Protein AF-A0A023EGW7-F1 (afdb_monomer_lite)

Foldseek 3Di:
DDKDKFFLVVLVPDDAPPDDDPVRWGFHDKAQDPPDDPDQPSGMIMTDTDDDPPPDQAADLDQAPWKDDPRDTFQFDDWPDDDLFKTWTDHPDFDQDAQGGFIAHPVRSHGQWGAHDHGPDTGMTTGVNSCCVVVVCVVVVVVVVVPPDD

Radius of gyration: 15.25 Å; chains: 1; bounding box: 32×29×52 Å

Organism: Aedes albopictus (NCBI:txid7160)

Sequence (150 aa):
EEYAITIGSIAFNCTPGVCATEHDQQVLQKFVHPRYAGGRDFNVAVLRTTLADEFFVCLAVEPPILFYNSGRRLPLREILGEQPTWTEFDSEVYLRLARGAALYSDRRDEIAGLLQNGPGQELVMTNVTALLDWIEPIVWDAAASSIEPR

Structure (mmCIF, N/CA/C/O backbone):
data_AF-A0A023EGW7-F1
#
_entry.id   AF-A0A023EGW7-F1
#
loop_
_atom_site.group_PDB
_atom_site.id
_atom_site.type_symbol
_atom_site.label_atom_id
_atom_site.label_alt_id
_atom_site.label_comp_id
_atom_site.label_asym_id
_atom_site.label_entity_id
_atom_site.label_seq_id
_atom_site.pdbx_PDB_ins_code
_atom_site.Cartn_x
_atom_site.Cartn_y
_atom_site.Cartn_z
_atom_site.occupancy
_atom_site.B_iso_or_equiv
_atom_site.auth_seq_id
_atom_site.auth_comp_id
_atom_site.auth_asym_id
_atom_site.auth_atom_id
_atom_site.pdbx_PDB_model_num
ATOM 1 N N . GLU A 1 1 ? 0.047 -1.957 -20.652 1.00 51.31 1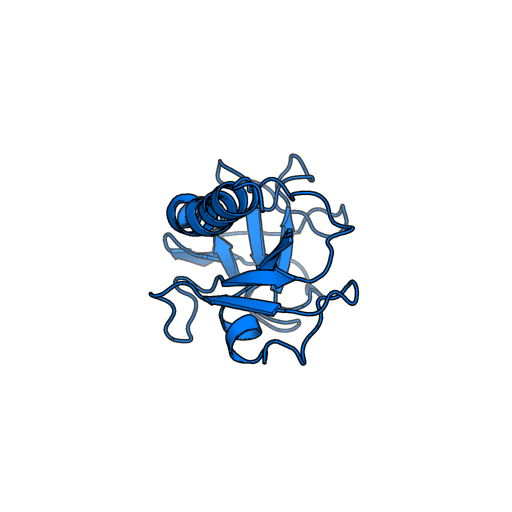 GLU A N 1
ATOM 2 C CA . GLU A 1 1 ? 0.886 -2.398 -19.516 1.00 51.31 1 GLU A CA 1
ATOM 3 C C . GLU A 1 1 ? 0.169 -1.951 -18.266 1.00 51.31 1 GLU A C 1
ATOM 5 O O . GLU A 1 1 ? -0.298 -0.819 -18.264 1.00 51.31 1 GLU A O 1
ATOM 10 N N . GLU A 1 2 ? -0.020 -2.828 -17.284 1.00 75.06 2 GLU A N 1
ATOM 11 C CA . GLU A 1 2 ? -0.962 -2.547 -16.195 1.00 75.06 2 GLU A CA 1
ATOM 12 C C . GLU A 1 2 ? -0.315 -2.773 -14.824 1.00 75.06 2 GLU A C 1
ATOM 14 O O . GLU A 1 2 ? 0.521 -3.669 -14.630 1.00 75.06 2 GLU A O 1
ATOM 19 N N . TYR A 1 3 ? -0.640 -1.866 -13.903 1.00 80.75 3 TYR A N 1
ATOM 20 C CA . TYR A 1 3 ? 0.068 -1.635 -12.651 1.00 80.75 3 TYR A CA 1
ATOM 21 C C . TYR A 1 3 ? -0.769 -2.067 -11.452 1.00 80.75 3 TYR A C 1
ATOM 23 O O . TYR A 1 3 ? -1.954 -1.769 -11.378 1.00 80.75 3 TYR A O 1
ATOM 31 N N . ALA A 1 4 ? -0.123 -2.704 -10.481 1.00 84.56 4 ALA A N 1
ATOM 32 C CA . ALA A 1 4 ? -0.677 -2.981 -9.163 1.00 84.56 4 ALA A CA 1
ATOM 33 C C . ALA A 1 4 ? 0.104 -2.207 -8.097 1.00 84.56 4 ALA A C 1
ATOM 35 O O . ALA A 1 4 ? 1.289 -1.911 -8.271 1.00 84.56 4 ALA A O 1
ATOM 36 N N . ILE A 1 5 ? -0.536 -1.915 -6.968 1.00 87.94 5 ILE A N 1
ATOM 37 C CA . ILE A 1 5 ? 0.107 -1.284 -5.815 1.00 87.94 5 ILE A CA 1
ATOM 38 C C . ILE A 1 5 ? 0.144 -2.262 -4.638 1.00 87.94 5 ILE A C 1
ATOM 40 O O . ILE A 1 5 ? -0.790 -3.021 -4.399 1.00 87.94 5 ILE A O 1
ATOM 44 N N . THR A 1 6 ? 1.251 -2.276 -3.907 1.00 90.69 6 THR A N 1
ATOM 45 C CA . THR A 1 6 ? 1.422 -3.080 -2.694 1.00 90.69 6 THR A CA 1
ATOM 46 C C . THR A 1 6 ? 2.393 -2.382 -1.743 1.00 90.69 6 THR A C 1
ATOM 48 O O . THR A 1 6 ? 2.847 -1.267 -1.996 1.00 90.69 6 THR A O 1
ATOM 51 N N . ILE A 1 7 ? 2.732 -3.016 -0.626 1.00 93.38 7 ILE A N 1
ATOM 52 C CA . ILE A 1 7 ? 3.737 -2.498 0.304 1.00 93.38 7 ILE A CA 1
ATOM 53 C C . ILE A 1 7 ? 5.155 -2.913 -0.113 1.00 93.38 7 ILE A C 1
ATOM 55 O O . ILE A 1 7 ? 5.388 -4.014 -0.625 1.00 93.38 7 ILE A O 1
ATOM 59 N N . GLY A 1 8 ? 6.133 -2.050 0.166 1.00 92.50 8 GLY A N 1
ATOM 60 C CA . GLY A 1 8 ? 7.54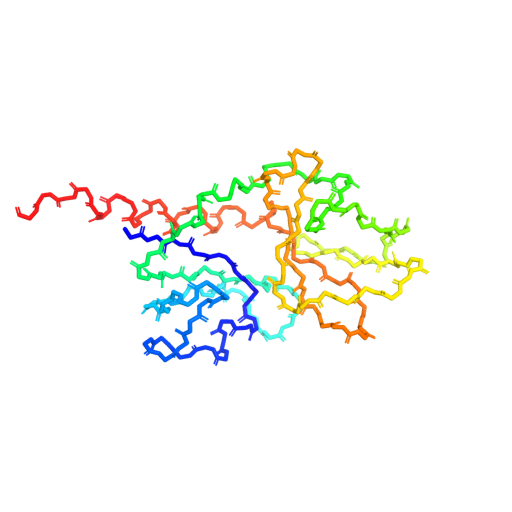0 -2.256 -0.194 1.00 92.50 8 GLY A CA 1
ATOM 61 C C . GLY A 1 8 ? 8.115 -3.575 0.323 1.00 92.50 8 GLY A C 1
ATOM 62 O O . GLY A 1 8 ? 8.805 -4.286 -0.402 1.00 92.50 8 GLY A O 1
ATOM 63 N N . SER A 1 9 ? 7.778 -3.953 1.553 1.00 92.94 9 SER A N 1
ATOM 64 C CA . SER A 1 9 ? 8.203 -5.225 2.159 1.00 92.94 9 SER A CA 1
ATOM 65 C C . SER A 1 9 ? 7.767 -6.487 1.400 1.00 92.94 9 SER A C 1
ATOM 67 O O . SER A 1 9 ? 8.532 -7.450 1.351 1.00 92.94 9 SER A O 1
ATOM 69 N N . ILE A 1 10 ? 6.574 -6.504 0.793 1.00 92.12 10 ILE A N 1
ATOM 70 C CA . ILE A 1 10 ? 6.127 -7.625 -0.053 1.00 92.12 10 ILE A CA 1
ATOM 71 C C . ILE A 1 10 ? 6.900 -7.611 -1.368 1.00 92.12 10 ILE A C 1
ATOM 73 O O . ILE A 1 10 ? 7.453 -8.632 -1.776 1.00 92.12 10 ILE A O 1
ATOM 77 N N . ALA A 1 11 ? 7.012 -6.441 -2.000 1.00 91.31 11 ALA A N 1
ATOM 78 C CA . ALA A 1 11 ? 7.741 -6.290 -3.254 1.00 91.31 11 ALA A CA 1
ATOM 79 C C . ALA A 1 11 ? 9.232 -6.658 -3.123 1.00 91.31 11 ALA A C 1
ATOM 81 O O . ALA A 1 11 ? 9.819 -7.225 -4.048 1.00 91.31 11 ALA A O 1
ATOM 82 N N . PHE A 1 12 ? 9.861 -6.402 -1.973 1.00 89.12 12 PHE A N 1
ATOM 83 C CA . PHE A 1 12 ? 11.243 -6.812 -1.709 1.00 89.12 12 PHE A CA 1
ATOM 84 C C . PHE A 1 12 ? 11.427 -8.328 -1.817 1.00 89.12 12 PHE A C 1
ATOM 86 O O . PHE A 1 12 ? 12.355 -8.769 -2.497 1.00 89.12 12 PHE A O 1
ATOM 93 N N . ASN A 1 13 ? 10.498 -9.099 -1.248 1.00 88.12 13 ASN A N 1
ATOM 94 C CA . ASN A 1 13 ? 10.501 -10.562 -1.296 1.00 88.12 13 ASN A CA 1
ATOM 95 C C . ASN A 1 13 ? 10.028 -11.131 -2.637 1.00 88.12 13 ASN A C 1
ATOM 97 O O . ASN A 1 13 ? 10.118 -12.336 -2.857 1.00 88.12 13 ASN A O 1
ATOM 101 N N . CYS A 1 14 ? 9.531 -10.281 -3.534 1.00 89.50 14 CYS A N 1
ATOM 102 C CA . CYS A 1 14 ? 9.066 -10.720 -4.828 1.00 89.50 14 CYS A CA 1
ATOM 103 C C . CYS A 1 14 ? 10.176 -10.703 -5.895 1.00 89.50 14 CYS A C 1
ATOM 105 O O . CYS A 1 14 ? 10.782 -9.663 -6.174 1.00 89.50 14 CYS A O 1
ATOM 107 N N . THR A 1 15 ? 10.409 -11.846 -6.539 1.00 92.69 15 THR A N 1
ATOM 108 C CA . THR A 1 15 ? 11.233 -11.972 -7.747 1.00 92.69 15 THR A CA 1
ATOM 109 C C . THR A 1 15 ? 10.365 -11.811 -9.006 1.00 92.69 15 THR A C 1
ATOM 111 O O . THR A 1 15 ? 9.472 -12.634 -9.233 1.00 92.69 15 THR A O 1
ATOM 114 N N . PRO A 1 16 ? 10.614 -10.788 -9.850 1.00 90.81 16 PRO A N 1
ATOM 115 C CA . PRO A 1 16 ? 9.910 -10.642 -11.121 1.00 90.81 16 PRO A CA 1
ATOM 116 C C . PRO A 1 16 ? 10.067 -11.876 -12.019 1.00 90.81 16 PRO A C 1
ATOM 118 O O . PRO A 1 16 ? 11.119 -12.513 -12.030 1.00 90.81 16 PRO A O 1
ATOM 121 N N . GLY A 1 17 ? 9.012 -12.234 -12.744 1.00 87.19 17 GLY A N 1
ATOM 122 C CA . GLY A 1 17 ? 8.917 -13.462 -13.533 1.00 87.19 17 GLY A CA 1
ATOM 123 C C . GLY A 1 17 ? 8.596 -14.717 -12.712 1.00 87.19 17 GLY A C 1
ATOM 124 O O . GLY A 1 17 ? 8.285 -15.749 -13.298 1.00 87.19 17 GLY A O 1
ATOM 125 N N . VAL A 1 18 ? 8.625 -14.640 -11.378 1.00 91.00 18 VAL A N 1
ATOM 126 C CA . VAL A 1 18 ? 8.305 -15.765 -10.483 1.00 91.00 18 VAL A CA 1
ATOM 127 C C . VAL A 1 18 ? 7.037 -15.498 -9.677 1.00 91.00 18 VAL A C 1
ATOM 129 O O . VAL A 1 18 ? 6.201 -16.388 -9.563 1.00 91.00 18 VAL A O 1
ATOM 132 N N . CYS A 1 19 ? 6.870 -14.296 -9.121 1.00 91.12 19 CYS A N 1
ATOM 133 C CA . CYS A 1 19 ? 5.649 -13.974 -8.378 1.00 91.12 19 CYS A CA 1
ATOM 134 C C . CYS A 1 19 ? 4.459 -13.712 -9.292 1.00 91.12 19 CYS A C 1
ATOM 136 O O . CYS A 1 19 ? 4.617 -13.209 -10.409 1.00 91.12 19 CYS A O 1
ATOM 138 N N . ALA A 1 20 ? 3.277 -13.875 -8.709 1.00 87.75 20 ALA A N 1
ATOM 139 C CA . ALA A 1 20 ? 2.026 -13.364 -9.233 1.00 87.75 20 ALA A CA 1
ATOM 140 C C . ALA A 1 20 ? 1.271 -12.547 -8.168 1.00 87.75 20 ALA A C 1
ATOM 142 O O . ALA A 1 20 ? 1.578 -12.639 -6.975 1.00 87.75 20 ALA A O 1
ATOM 143 N N . THR A 1 21 ? 0.317 -11.727 -8.607 1.00 83.94 21 THR A N 1
ATOM 144 C CA . THR A 1 21 ? -0.690 -11.097 -7.740 1.00 83.94 21 THR A CA 1
ATOM 145 C C . THR A 1 21 ? -1.708 -12.132 -7.246 1.00 83.94 21 THR A C 1
ATOM 147 O O . THR A 1 21 ? -1.697 -13.280 -7.686 1.00 83.94 21 THR A O 1
ATOM 150 N N . GLU A 1 22 ? -2.625 -11.729 -6.360 1.00 79.62 22 GLU A N 1
ATOM 151 C CA . GLU A 1 22 ? -3.741 -12.587 -5.917 1.00 79.62 22 GLU A CA 1
ATOM 152 C C . GLU A 1 22 ? -4.687 -12.992 -7.065 1.00 79.62 22 GLU A C 1
ATOM 154 O O . GLU A 1 22 ? -5.407 -13.977 -6.942 1.00 79.62 22 GLU A O 1
ATOM 159 N N . HIS A 1 23 ? -4.635 -12.279 -8.194 1.00 79.50 23 HIS A N 1
ATOM 160 C CA . HIS A 1 23 ? -5.398 -12.553 -9.416 1.00 79.50 23 HIS A CA 1
ATOM 161 C C . HIS A 1 23 ? -4.574 -13.296 -10.479 1.00 79.50 23 HIS A C 1
ATOM 163 O O . HIS A 1 23 ? -4.847 -13.177 -11.673 1.00 79.50 23 HIS A O 1
ATOM 169 N N . ASP A 1 24 ? -3.532 -14.018 -10.051 1.00 84.19 24 ASP A N 1
ATOM 170 C CA . ASP A 1 24 ? -2.640 -14.823 -10.894 1.00 84.19 24 ASP A CA 1
ATOM 171 C C . ASP A 1 24 ? -1.902 -14.024 -11.988 1.00 84.19 24 ASP A C 1
ATOM 173 O O . ASP A 1 24 ? -1.452 -14.574 -12.995 1.00 84.19 24 ASP A O 1
ATOM 177 N N . GLN A 1 25 ? -1.714 -12.715 -11.779 1.00 86.69 25 GLN A N 1
ATOM 178 C CA . GLN A 1 25 ? -1.024 -11.848 -12.738 1.00 86.69 25 GLN A CA 1
ATOM 179 C C . GLN A 1 25 ? 0.464 -11.802 -12.453 1.00 86.69 25 GLN A C 1
ATOM 181 O O . GLN A 1 25 ? 0.889 -11.379 -11.377 1.00 86.69 25 GLN A O 1
ATOM 186 N N . GLN A 1 26 ? 1.276 -12.219 -13.421 1.00 90.12 26 GLN A N 1
ATOM 187 C CA . GLN A 1 26 ? 2.715 -12.330 -13.231 1.00 90.12 26 GLN A CA 1
ATOM 188 C C . GLN A 1 26 ? 3.341 -10.945 -13.058 1.00 90.12 26 GLN A C 1
ATOM 190 O O . GLN A 1 26 ? 3.119 -10.037 -13.860 1.00 90.12 26 GLN A O 1
ATOM 195 N N . VAL A 1 27 ? 4.174 -10.791 -12.029 1.00 90.12 27 VAL A N 1
ATOM 196 C CA . VAL A 1 27 ? 4.923 -9.555 -11.784 1.00 90.12 27 VAL A CA 1
ATOM 197 C C . VAL A 1 27 ? 6.106 -9.493 -12.742 1.00 90.12 27 VAL A C 1
ATOM 199 O O . VAL A 1 27 ? 7.009 -10.322 -12.679 1.00 90.12 27 VAL A O 1
ATOM 202 N N . LEU A 1 28 ? 6.132 -8.489 -13.611 1.00 90.75 28 LEU A N 1
ATOM 203 C CA . LEU A 1 28 ? 7.170 -8.276 -14.620 1.00 90.75 28 LEU A CA 1
ATOM 204 C C . LEU A 1 28 ? 8.276 -7.342 -14.128 1.00 90.75 28 LEU A C 1
ATOM 206 O O . LEU A 1 28 ? 9.446 -7.545 -14.443 1.00 90.75 28 LEU A O 1
ATOM 210 N N . GLN A 1 29 ? 7.916 -6.315 -13.356 1.00 90.69 29 GLN A N 1
ATOM 211 C CA . GLN A 1 29 ? 8.852 -5.355 -12.767 1.00 90.69 29 GLN A CA 1
ATOM 212 C C . GLN A 1 29 ? 8.324 -4.867 -11.418 1.00 90.69 29 GLN A C 1
ATOM 214 O O . GLN A 1 29 ? 7.118 -4.882 -11.171 1.00 90.69 29 GLN A O 1
ATOM 219 N N . LYS A 1 30 ? 9.234 -4.414 -10.553 1.00 90.88 30 LYS A N 1
ATOM 220 C CA . LYS A 1 30 ? 8.901 -3.822 -9.257 1.00 90.88 30 LYS A CA 1
ATOM 221 C C . LYS A 1 30 ? 9.580 -2.470 -9.092 1.00 90.88 30 LYS A C 1
ATOM 223 O O . LYS A 1 30 ? 10.777 -2.343 -9.336 1.00 90.88 30 LYS A O 1
ATOM 228 N N . PHE A 1 31 ? 8.819 -1.502 -8.613 1.00 92.62 31 PHE A N 1
ATOM 229 C CA . PHE A 1 31 ? 9.264 -0.160 -8.281 1.00 92.62 31 PHE A CA 1
ATOM 230 C C . PHE A 1 31 ? 8.997 0.035 -6.798 1.00 92.62 31 PHE A C 1
ATOM 232 O O . PHE A 1 31 ? 7.857 0.193 -6.378 1.00 92.62 31 PHE A O 1
ATOM 239 N N . VAL A 1 32 ? 10.040 -0.056 -5.982 1.00 93.56 32 VAL A N 1
ATOM 240 C CA . VAL A 1 32 ? 9.933 0.171 -4.538 1.00 93.56 32 VAL A CA 1
ATOM 241 C C . VAL A 1 32 ? 10.291 1.621 -4.260 1.00 93.56 32 VAL A C 1
ATOM 243 O O . VAL A 1 32 ? 11.221 2.143 -4.879 1.00 93.56 32 VAL A O 1
ATOM 246 N N . HIS A 1 33 ? 9.576 2.272 -3.341 1.00 94.44 33 HIS A N 1
ATOM 247 C CA . HIS A 1 33 ? 9.881 3.656 -2.996 1.00 94.44 33 HIS A CA 1
ATOM 248 C C . HIS A 1 33 ? 11.359 3.794 -2.582 1.00 94.44 33 HIS A C 1
ATOM 250 O O . HIS A 1 33 ? 11.813 3.062 -1.701 1.00 94.44 33 HIS A O 1
ATOM 256 N N . PRO A 1 34 ? 12.139 4.726 -3.165 1.00 93.94 34 PRO A N 1
ATOM 257 C CA . PRO A 1 34 ? 13.598 4.768 -2.998 1.00 93.94 34 PRO A CA 1
ATOM 258 C C . PRO A 1 34 ? 14.042 5.072 -1.563 1.00 93.94 34 PRO A C 1
ATOM 260 O O . PRO A 1 34 ? 15.146 4.724 -1.158 1.00 93.94 34 PRO A O 1
ATOM 263 N N . ARG A 1 35 ? 13.175 5.722 -0.780 1.00 95.00 35 ARG A N 1
ATOM 264 C CA . ARG A 1 35 ? 13.398 5.989 0.651 1.00 95.00 35 ARG A CA 1
ATOM 265 C C . ARG A 1 35 ? 13.008 4.825 1.570 1.00 95.00 35 ARG A C 1
ATOM 267 O O . ARG A 1 35 ? 13.173 4.948 2.780 1.00 95.00 35 ARG A O 1
ATOM 274 N N . TYR A 1 36 ? 12.477 3.725 1.035 1.00 94.50 36 TYR A N 1
ATOM 275 C CA . TYR A 1 36 ? 12.103 2.572 1.844 1.00 94.50 36 TYR A CA 1
ATOM 276 C C . TYR A 1 36 ? 13.348 1.808 2.315 1.00 94.50 36 TYR A C 1
ATOM 278 O O . TYR A 1 36 ? 14.126 1.314 1.503 1.00 94.50 36 TYR A O 1
ATOM 286 N N . ALA A 1 37 ? 13.512 1.681 3.634 1.00 93.25 37 ALA A N 1
ATOM 287 C CA . ALA A 1 37 ? 14.682 1.05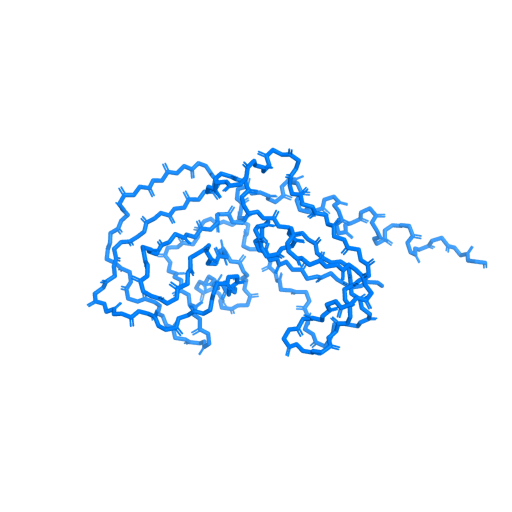8 4.264 1.00 93.25 37 ALA A CA 1
ATOM 288 C C . ALA A 1 37 ? 14.337 -0.161 5.149 1.00 93.25 37 ALA A C 1
ATOM 290 O O . ALA A 1 37 ? 15.111 -0.525 6.030 1.00 93.25 37 ALA A O 1
ATOM 291 N N . GLY A 1 38 ? 13.171 -0.790 4.944 1.00 89.00 38 GLY A N 1
ATOM 292 C CA . GLY A 1 38 ? 12.762 -1.996 5.684 1.00 89.00 38 GLY A CA 1
ATOM 293 C C . GLY A 1 38 ? 11.871 -1.763 6.915 1.00 89.00 38 GLY A C 1
ATOM 294 O O . GLY A 1 38 ? 11.605 -2.710 7.648 1.00 89.00 38 GLY A O 1
ATOM 295 N N . GLY A 1 39 ? 11.395 -0.533 7.140 1.00 91.62 39 GLY A N 1
ATOM 296 C CA . GLY A 1 39 ? 10.538 -0.152 8.275 1.00 91.62 39 GLY A CA 1
ATOM 297 C C . GLY A 1 39 ? 9.073 0.122 7.908 1.00 91.62 39 GLY A C 1
ATOM 298 O O . GLY A 1 39 ? 8.514 -0.529 7.025 1.00 91.62 39 GLY A O 1
ATOM 299 N N . ARG A 1 40 ? 8.455 1.092 8.598 1.00 93.38 40 ARG A N 1
ATOM 300 C CA . ARG A 1 40 ? 7.094 1.582 8.299 1.00 93.38 40 ARG A CA 1
ATOM 301 C C . ARG A 1 40 ? 7.086 2.722 7.278 1.00 93.38 40 ARG A C 1
ATOM 303 O O . ARG A 1 40 ? 6.195 2.804 6.431 1.00 93.38 40 ARG A O 1
ATOM 310 N N . ASP A 1 41 ? 8.104 3.577 7.347 1.00 95.12 41 ASP A N 1
ATOM 311 C CA . ASP A 1 41 ? 8.221 4.761 6.502 1.00 95.12 41 ASP A CA 1
ATOM 312 C C . ASP A 1 41 ? 8.392 4.391 5.034 1.00 95.12 41 ASP A C 1
ATOM 314 O O . ASP A 1 41 ? 9.223 3.548 4.696 1.00 95.12 41 ASP A O 1
ATOM 318 N N . PHE A 1 42 ? 7.631 5.055 4.162 1.00 94.75 42 PHE A N 1
ATOM 319 C CA . PHE A 1 42 ? 7.675 4.854 2.710 1.00 94.75 42 PHE A CA 1
ATOM 320 C C . PHE A 1 42 ? 7.469 3.391 2.273 1.00 94.75 42 PHE A C 1
ATOM 322 O O . PHE A 1 42 ? 7.949 2.985 1.216 1.00 94.75 42 PHE A O 1
ATOM 329 N N . ASN A 1 43 ? 6.777 2.572 3.071 1.00 95.25 43 ASN A N 1
ATOM 330 C CA . ASN A 1 43 ? 6.549 1.154 2.787 1.00 95.25 43 ASN A CA 1
ATOM 331 C C . ASN A 1 43 ? 5.469 0.970 1.703 1.00 95.25 43 ASN A C 1
ATOM 333 O O . ASN A 1 43 ? 4.352 0.526 1.966 1.00 95.25 43 ASN A O 1
ATOM 337 N N . VAL A 1 44 ? 5.821 1.311 0.465 1.00 93.69 44 VAL A N 1
ATOM 338 C CA . VAL A 1 44 ? 4.977 1.225 -0.731 1.00 93.69 44 VAL A CA 1
ATOM 339 C C . VAL A 1 44 ? 5.802 0.750 -1.927 1.00 93.69 44 VAL A C 1
ATOM 341 O O . VAL A 1 44 ? 7.010 0.996 -2.018 1.00 93.69 44 VAL A O 1
ATOM 344 N N . ALA A 1 45 ? 5.149 0.047 -2.841 1.00 92.88 45 ALA A N 1
ATOM 345 C CA . ALA A 1 45 ? 5.705 -0.356 -4.113 1.00 92.88 45 ALA A CA 1
ATOM 346 C C . ALA A 1 45 ? 4.625 -0.417 -5.192 1.00 92.88 45 ALA A C 1
ATOM 348 O O . ALA A 1 45 ? 3.472 -0.753 -4.930 1.00 92.88 45 ALA A O 1
ATOM 349 N N . VAL A 1 46 ? 5.048 -0.148 -6.419 1.00 90.69 46 VAL A N 1
ATOM 350 C CA . VAL A 1 46 ? 4.260 -0.313 -7.634 1.00 90.69 46 VAL A CA 1
ATOM 351 C C . VAL A 1 46 ? 4.826 -1.511 -8.394 1.00 90.69 46 VAL A C 1
ATOM 353 O O . VAL A 1 46 ? 6.041 -1.662 -8.529 1.00 90.69 46 VAL A O 1
ATOM 356 N N . LEU A 1 47 ? 3.961 -2.398 -8.864 1.00 88.62 47 LEU A N 1
ATOM 357 C CA . LEU A 1 47 ? 4.317 -3.600 -9.607 1.00 88.62 47 LEU A CA 1
ATOM 358 C C . LEU A 1 47 ? 3.754 -3.491 -11.015 1.00 88.62 47 LEU A C 1
ATOM 360 O O . LEU A 1 47 ? 2.576 -3.201 -11.187 1.00 88.62 47 LEU A O 1
ATOM 364 N N . ARG A 1 48 ? 4.574 -3.766 -12.023 1.00 87.44 48 ARG A N 1
ATOM 365 C CA . ARG A 1 48 ? 4.099 -3.937 -13.398 1.00 87.44 48 ARG A CA 1
ATOM 366 C C . ARG A 1 48 ? 3.744 -5.402 -13.612 1.00 87.44 48 ARG A C 1
ATOM 368 O O . ARG A 1 48 ? 4.559 -6.261 -13.272 1.00 87.44 48 ARG A O 1
ATOM 375 N N . THR A 1 49 ? 2.584 -5.687 -14.193 1.00 86.06 49 THR A N 1
ATOM 376 C CA . THR A 1 49 ? 2.058 -7.055 -14.347 1.00 86.06 49 THR A CA 1
ATOM 377 C C . THR A 1 49 ? 1.659 -7.387 -15.792 1.00 86.06 49 THR A C 1
ATOM 379 O O . THR A 1 49 ? 1.775 -6.536 -16.678 1.00 86.06 49 THR A O 1
ATOM 382 N N . THR A 1 50 ? 1.276 -8.643 -16.052 1.00 80.75 50 THR A N 1
ATOM 383 C CA . THR A 1 50 ? 0.901 -9.151 -17.386 1.00 80.75 50 THR A CA 1
ATOM 384 C C . THR A 1 50 ? -0.467 -8.683 -17.887 1.00 80.75 50 THR A C 1
ATOM 386 O O . THR A 1 50 ? -0.560 -8.324 -19.059 1.00 80.75 50 THR A O 1
ATOM 389 N N . LEU A 1 51 ? -1.496 -8.675 -17.035 1.00 72.31 51 LEU A N 1
ATOM 390 C CA . LEU A 1 51 ? -2.850 -8.152 -17.279 1.00 72.31 51 LEU A CA 1
ATOM 391 C C . LEU A 1 51 ? -3.407 -7.641 -15.943 1.00 72.31 51 LEU A C 1
ATOM 393 O O . LEU A 1 51 ? -3.005 -8.135 -14.893 1.00 72.31 51 LEU A O 1
ATOM 397 N N . ALA A 1 52 ? -4.343 -6.704 -15.963 1.00 54.75 52 ALA A N 1
ATOM 398 C CA . ALA A 1 52 ? -5.173 -6.356 -14.826 1.00 54.75 52 ALA A CA 1
ATOM 399 C C . ALA A 1 52 ? -6.644 -6.463 -15.241 1.00 54.75 52 ALA A C 1
ATOM 401 O O . ALA A 1 52 ? -7.211 -5.564 -15.852 1.00 54.75 52 ALA A O 1
ATOM 402 N N . ASP A 1 53 ? -7.305 -7.539 -14.816 1.00 43.06 53 ASP A N 1
ATOM 403 C CA . ASP A 1 53 ? -8.772 -7.535 -14.730 1.00 43.06 53 ASP A CA 1
ATOM 404 C C . ASP A 1 53 ? -9.262 -6.612 -13.588 1.00 43.06 53 ASP A C 1
ATOM 406 O O . ASP A 1 53 ? -10.461 -6.399 -13.405 1.00 43.06 53 ASP A O 1
ATOM 410 N N . GLU A 1 54 ? -8.338 -6.020 -12.827 1.00 42.81 54 GLU A N 1
ATOM 411 C CA . GLU A 1 54 ? -8.620 -5.055 -11.774 1.00 42.81 54 GLU A CA 1
ATOM 412 C C . GLU A 1 54 ? -8.316 -3.644 -12.260 1.00 42.81 54 GLU A C 1
ATOM 414 O O . GLU A 1 54 ? -7.184 -3.160 -12.234 1.00 42.81 54 GLU A O 1
ATOM 419 N N . PHE A 1 55 ? -9.388 -3.020 -12.741 1.00 44.03 55 PHE A N 1
ATOM 420 C CA . PHE A 1 55 ? -9.525 -1.604 -13.044 1.00 44.03 55 PHE A CA 1
ATOM 421 C C . PHE A 1 55 ? -8.660 -0.737 -12.140 1.00 44.03 55 PHE A C 1
ATOM 423 O O . PHE A 1 55 ? -8.695 -0.920 -10.926 1.00 44.03 55 PHE A O 1
ATOM 430 N N . PHE A 1 56 ? -7.969 0.231 -12.754 1.00 47.22 56 PHE A N 1
ATOM 431 C CA . PHE A 1 56 ? -7.451 1.452 -12.137 1.00 47.22 56 PHE A CA 1
ATOM 432 C C . PHE A 1 56 ? -8.163 1.743 -10.823 1.00 47.22 56 PHE A C 1
ATOM 434 O O . PHE A 1 56 ? -9.239 2.343 -10.808 1.00 47.22 56 PHE A O 1
ATOM 441 N N . VAL A 1 57 ? -7.593 1.269 -9.721 1.00 56.94 57 VAL A N 1
ATOM 442 C CA . VAL A 1 57 ? -8.175 1.578 -8.434 1.00 56.94 57 VAL A CA 1
ATOM 443 C C . VAL A 1 57 ? -7.770 3.013 -8.197 1.00 56.94 57 VAL A C 1
ATOM 445 O O . VAL A 1 57 ? -6.578 3.306 -8.067 1.00 56.94 57 VAL A O 1
ATOM 448 N N . CYS A 1 58 ? -8.746 3.915 -8.270 1.00 76.06 58 CYS A N 1
ATOM 449 C CA . CYS A 1 58 ? -8.526 5.327 -8.023 1.00 76.06 58 CYS A CA 1
ATOM 450 C C . CYS A 1 58 ? -7.729 5.441 -6.721 1.00 76.06 58 CYS A C 1
ATOM 452 O O . CYS A 1 58 ? -8.062 4.808 -5.725 1.00 76.06 58 CYS A O 1
ATOM 454 N N . LEU A 1 59 ? -6.617 6.162 -6.716 1.00 84.62 59 LEU A N 1
ATOM 455 C CA . LEU A 1 59 ? -5.952 6.431 -5.450 1.00 84.62 59 LEU A CA 1
ATOM 456 C C . LEU A 1 59 ? -6.685 7.601 -4.805 1.00 84.62 59 LEU A C 1
ATOM 458 O O . LEU A 1 59 ? -7.022 8.572 -5.483 1.00 84.62 59 LEU A O 1
ATOM 462 N N . ALA A 1 60 ? -6.966 7.504 -3.510 1.00 86.56 60 ALA A N 1
ATOM 463 C CA . ALA A 1 60 ? -7.605 8.591 -2.793 1.00 86.56 60 ALA A CA 1
ATOM 464 C C . ALA A 1 60 ? -6.675 9.812 -2.806 1.00 86.56 60 ALA A C 1
ATOM 466 O O . ALA A 1 60 ? -5.544 9.746 -2.319 1.00 86.56 60 ALA A O 1
ATOM 467 N N . VAL A 1 61 ? -7.160 10.924 -3.355 1.00 85.25 61 VAL A N 1
ATOM 468 C CA . VAL A 1 61 ? -6.436 12.209 -3.408 1.00 85.25 61 VAL A CA 1
ATOM 469 C C . VAL A 1 61 ? -6.590 13.032 -2.130 1.00 85.25 61 VAL A C 1
ATOM 471 O O . VAL A 1 61 ? -5.859 13.994 -1.914 1.00 85.25 61 VAL A O 1
ATOM 474 N N . GLU A 1 62 ? -7.514 12.628 -1.259 1.00 84.25 62 GLU A N 1
ATOM 475 C CA . GLU A 1 62 ? -7.751 13.229 0.049 1.00 84.25 62 GLU A CA 1
ATOM 476 C C . GLU A 1 62 ? -7.640 12.156 1.145 1.00 84.25 62 GLU A C 1
ATOM 478 O O . GLU A 1 62 ? -8.066 11.016 0.927 1.00 84.25 62 GLU A O 1
ATOM 483 N N . PRO A 1 63 ? -7.093 12.489 2.330 1.00 78.44 63 PRO A N 1
ATOM 484 C CA . PRO A 1 63 ? -7.038 11.553 3.446 1.00 78.44 63 PRO A CA 1
ATOM 485 C C . PRO A 1 63 ? -8.455 11.132 3.867 1.00 78.44 63 PRO A C 1
ATOM 487 O O . PRO A 1 63 ? -9.275 11.994 4.201 1.00 78.44 63 PRO A O 1
ATOM 490 N N . PRO A 1 64 ? -8.774 9.830 3.889 1.00 81.88 64 PRO A N 1
ATOM 491 C CA . PRO A 1 64 ? -10.101 9.371 4.270 1.00 81.88 64 PRO A CA 1
ATOM 492 C C . PRO A 1 64 ? -10.299 9.464 5.786 1.00 81.88 64 PRO A C 1
ATOM 494 O O . PRO A 1 64 ? -9.375 9.298 6.582 1.00 81.88 64 PRO A O 1
ATOM 497 N N . ILE A 1 65 ? -11.554 9.626 6.198 1.00 78.19 65 ILE A N 1
ATOM 498 C CA . ILE A 1 65 ? -11.948 9.540 7.614 1.00 78.19 65 ILE A CA 1
ATOM 499 C C . ILE A 1 65 ? -12.307 8.092 7.985 1.00 78.19 65 ILE A C 1
ATOM 501 O O . ILE A 1 65 ? -12.183 7.678 9.138 1.00 78.19 65 ILE A O 1
ATOM 505 N N . LEU A 1 66 ? -12.767 7.307 7.007 1.00 88.88 66 LEU A N 1
ATOM 506 C CA . LEU A 1 66 ? -13.244 5.939 7.179 1.00 88.88 66 LEU A CA 1
ATOM 507 C C . LEU A 1 66 ? -12.552 5.005 6.191 1.00 88.88 66 LEU A C 1
ATOM 509 O O . LEU A 1 66 ? -12.445 5.322 5.010 1.00 88.88 66 LEU A O 1
ATOM 513 N N . PHE A 1 67 ? -12.172 3.824 6.672 1.00 90.25 67 PHE A N 1
ATOM 514 C CA . PHE A 1 67 ? -11.543 2.792 5.854 1.00 90.25 67 PHE A CA 1
ATOM 515 C C . PHE A 1 67 ? -12.442 1.571 5.697 1.00 90.25 67 PHE A C 1
ATOM 517 O O . PHE A 1 67 ? -13.155 1.172 6.627 1.00 90.25 67 PHE A O 1
ATOM 524 N N . TYR A 1 68 ? -12.371 0.953 4.523 1.00 91.00 68 TYR A N 1
ATOM 525 C CA . TYR A 1 68 ? -13.155 -0.213 4.143 1.00 91.00 68 TYR A CA 1
ATOM 526 C C . TYR A 1 68 ? -12.259 -1.317 3.578 1.00 91.00 68 TYR A C 1
ATOM 528 O O . TYR A 1 68 ? -11.270 -1.051 2.904 1.00 91.00 68 TYR A O 1
ATOM 536 N N . ASN A 1 69 ? -12.634 -2.573 3.803 1.00 87.94 69 ASN A N 1
ATOM 537 C CA . ASN A 1 69 ? -12.078 -3.721 3.087 1.00 87.94 69 ASN A CA 1
ATOM 538 C C . ASN A 1 69 ? -13.209 -4.694 2.741 1.00 87.94 69 ASN A C 1
ATOM 540 O O . ASN A 1 69 ? -14.086 -4.945 3.573 1.00 87.94 69 ASN A O 1
ATOM 544 N N . SER A 1 70 ? -13.222 -5.218 1.511 1.00 83.38 70 SER A N 1
ATOM 545 C CA . SER A 1 70 ? -14.263 -6.146 1.039 1.00 83.38 70 SER A CA 1
ATOM 546 C C . SER A 1 70 ? -15.694 -5.625 1.294 1.00 83.38 70 SER A C 1
ATOM 548 O O . SER A 1 70 ? -16.583 -6.356 1.736 1.00 83.38 70 SER A O 1
ATOM 550 N N . GLY A 1 71 ? -15.902 -4.314 1.111 1.00 83.81 71 GLY A N 1
ATOM 551 C CA . GLY A 1 71 ? -17.183 -3.626 1.325 1.00 83.81 71 GLY A CA 1
ATOM 552 C C . GLY A 1 71 ? -17.594 -3.395 2.788 1.00 83.81 71 GLY A C 1
ATOM 553 O O . GLY A 1 71 ? -18.657 -2.820 3.033 1.00 83.81 71 GLY A O 1
ATOM 554 N N . ARG A 1 72 ? -16.782 -3.803 3.771 1.00 89.12 72 ARG A N 1
ATOM 555 C CA . ARG A 1 72 ? -17.060 -3.628 5.205 1.00 89.12 72 ARG A CA 1
ATOM 556 C C . ARG A 1 72 ? -16.206 -2.516 5.797 1.00 89.12 72 ARG A C 1
ATOM 558 O O . ARG A 1 72 ? -15.003 -2.472 5.559 1.00 89.12 72 ARG A O 1
ATOM 565 N N . ARG A 1 73 ? -16.830 -1.644 6.596 1.00 91.25 73 ARG A N 1
ATOM 566 C CA . ARG A 1 73 ? -16.125 -0.604 7.355 1.00 91.25 73 ARG A CA 1
ATOM 567 C C . ARG A 1 73 ? -15.218 -1.259 8.395 1.00 91.25 73 ARG A C 1
ATOM 569 O O . ARG A 1 73 ? -15.675 -2.130 9.136 1.00 91.25 73 ARG A O 1
ATOM 576 N N . LEU A 1 74 ? -13.974 -0.802 8.480 1.00 89.69 74 LEU A N 1
ATOM 577 C CA . LEU A 1 74 ? -13.059 -1.208 9.535 1.00 89.69 74 LEU A CA 1
ATOM 578 C C . LEU A 1 74 ? -13.445 -0.543 10.873 1.00 89.69 74 LEU A C 1
ATOM 580 O O . LEU A 1 74 ? -13.671 0.671 10.913 1.00 89.69 74 LEU A O 1
ATOM 584 N N . PRO A 1 75 ? -13.525 -1.309 11.975 1.00 89.94 75 PRO A N 1
ATOM 585 C CA . PRO A 1 75 ? -13.812 -0.802 13.315 1.00 89.94 75 PRO A CA 1
ATOM 586 C C . PRO A 1 75 ? -12.543 -0.205 13.946 1.00 89.94 75 PRO A C 1
ATOM 588 O O . PRO A 1 75 ? -11.945 -0.781 14.859 1.00 89.94 75 PRO A O 1
ATOM 591 N N . LEU A 1 76 ? -12.102 0.928 13.399 1.00 89.06 76 LEU A N 1
ATOM 592 C CA . LEU A 1 76 ? -10.977 1.713 13.912 1.00 89.06 76 LEU A CA 1
ATOM 593 C C . LEU A 1 76 ? -11.463 2.625 15.043 1.00 89.06 76 LEU A C 1
ATOM 595 O O . LEU A 1 76 ? -12.512 3.259 14.898 1.00 89.06 76 LEU A O 1
ATOM 599 N N . ARG A 1 77 ? -10.717 2.683 16.150 1.00 87.00 77 ARG A N 1
ATOM 600 C CA . ARG A 1 77 ? -11.064 3.483 17.335 1.00 87.00 77 ARG A CA 1
ATOM 601 C C . ARG A 1 77 ? -10.379 4.832 17.359 1.00 87.00 77 ARG A C 1
ATOM 603 O O . ARG A 1 77 ? -11.041 5.866 17.340 1.00 87.00 77 ARG A O 1
ATOM 610 N N . GLU A 1 78 ? -9.059 4.796 17.428 1.00 89.31 78 GLU A N 1
ATOM 611 C CA . GLU A 1 78 ? -8.216 5.969 17.595 1.00 89.31 78 GLU A CA 1
ATOM 612 C C . GLU A 1 78 ? -6.897 5.785 16.851 1.00 89.31 78 GLU A C 1
ATOM 614 O O . GLU A 1 78 ? -6.500 4.663 16.526 1.00 89.31 78 GLU A O 1
ATOM 619 N N . ILE A 1 79 ? -6.238 6.905 16.566 1.00 92.06 79 ILE A N 1
ATOM 620 C CA . ILE A 1 79 ? -4.898 6.929 15.987 1.00 92.06 79 ILE A CA 1
ATOM 621 C C . ILE A 1 79 ? -3.900 6.826 17.139 1.00 92.06 79 ILE A C 1
ATOM 623 O O . ILE A 1 79 ? -3.853 7.703 18.000 1.00 92.06 79 ILE A O 1
ATOM 627 N N . LEU A 1 80 ? -3.099 5.762 17.140 1.00 93.12 80 LEU A N 1
ATOM 628 C CA . LEU A 1 80 ? -2.043 5.537 18.132 1.00 93.12 80 LEU A CA 1
ATOM 629 C C . LEU A 1 80 ? -0.736 6.235 17.740 1.00 93.12 80 LEU A C 1
ATOM 631 O O . LEU A 1 80 ? 0.044 6.641 18.599 1.00 93.12 80 LEU A O 1
ATOM 635 N N . GLY A 1 81 ? -0.503 6.393 16.437 1.00 92.81 81 GLY A N 1
ATOM 636 C CA . GLY A 1 81 ? 0.681 7.048 15.902 1.00 92.81 81 GLY A CA 1
ATOM 637 C C . GLY A 1 81 ? 0.498 7.430 14.442 1.00 92.81 81 GLY A C 1
ATOM 638 O O . GLY A 1 81 ? -0.169 6.733 13.683 1.00 92.81 81 GLY A O 1
ATOM 639 N N . GLU A 1 82 ? 1.103 8.539 14.039 1.00 92.81 82 GLU A N 1
ATOM 640 C CA . GLU A 1 82 ? 1.024 9.030 12.669 1.00 92.81 82 GLU A CA 1
ATOM 641 C C . GLU A 1 82 ? 2.369 9.602 12.230 1.00 92.81 82 GLU A C 1
ATOM 643 O O . GLU A 1 82 ? 3.086 10.257 12.992 1.00 92.81 82 GLU A O 1
ATOM 648 N N . GLN A 1 83 ? 2.704 9.332 10.978 1.00 93.62 83 GLN A N 1
ATOM 649 C CA . GLN A 1 83 ? 3.762 9.976 10.223 1.00 93.62 83 GLN A CA 1
ATOM 650 C C . GLN A 1 83 ? 3.206 10.329 8.843 1.00 93.62 83 GLN A C 1
ATOM 652 O O . GLN A 1 83 ? 2.208 9.752 8.415 1.00 93.62 83 GLN A O 1
ATOM 657 N N . PRO A 1 84 ? 3.872 11.204 8.073 1.00 91.69 84 PRO A N 1
ATOM 658 C CA . PRO A 1 84 ? 3.385 11.570 6.746 1.00 91.69 84 PRO A CA 1
ATOM 659 C C . PRO A 1 84 ? 3.076 10.371 5.835 1.00 91.69 84 PRO A C 1
ATOM 661 O O . PRO A 1 84 ? 2.171 10.446 5.021 1.00 91.69 84 PRO A O 1
ATOM 664 N N . THR A 1 85 ? 3.793 9.252 5.978 1.00 93.69 85 THR A N 1
ATOM 665 C CA . THR A 1 85 ? 3.680 8.097 5.065 1.00 93.69 85 THR A CA 1
ATOM 666 C C . THR A 1 85 ? 2.917 6.904 5.632 1.00 93.69 85 THR A C 1
ATOM 668 O O . THR A 1 85 ? 2.719 5.919 4.917 1.00 93.69 85 THR A O 1
ATOM 671 N N . TRP A 1 86 ? 2.494 6.957 6.896 1.00 94.31 86 TRP A N 1
ATOM 672 C CA . TRP A 1 86 ? 1.748 5.874 7.529 1.00 94.31 86 TRP A CA 1
ATOM 673 C C . TRP A 1 86 ? 0.982 6.335 8.765 1.00 94.31 86 TRP A C 1
ATOM 675 O O . TRP A 1 86 ? 1.387 7.265 9.459 1.00 94.31 86 TRP A O 1
ATOM 685 N N . THR A 1 87 ? -0.076 5.603 9.089 1.00 93.50 87 THR A N 1
ATOM 686 C CA . THR A 1 87 ? -0.886 5.839 10.283 1.00 93.50 87 THR A CA 1
ATOM 687 C C . THR A 1 87 ? -1.165 4.507 10.980 1.00 93.50 87 THR A C 1
ATOM 689 O O . THR A 1 87 ? -1.440 3.496 10.333 1.00 93.50 87 THR A O 1
ATOM 692 N N . GLU A 1 88 ? -1.043 4.490 12.302 1.00 93.31 88 GLU A N 1
ATOM 693 C CA . GLU A 1 88 ? -1.285 3.349 13.182 1.00 93.31 88 GLU A CA 1
ATOM 694 C C . GLU A 1 88 ? -2.572 3.559 13.976 1.00 93.31 88 GLU A C 1
ATOM 696 O O . GLU A 1 88 ? -2.799 4.637 14.529 1.00 93.31 88 GLU A O 1
ATOM 701 N N . PHE A 1 89 ? -3.396 2.517 14.055 1.00 91.50 89 PHE A N 1
ATOM 702 C CA . PHE A 1 89 ? -4.715 2.577 14.672 1.00 91.50 89 PHE A CA 1
ATOM 703 C C . PHE A 1 89 ? -4.896 1.508 15.738 1.00 91.50 89 PHE A C 1
ATOM 705 O O . PHE A 1 89 ? -4.443 0.371 15.584 1.00 91.50 89 PHE A O 1
ATOM 712 N N . ASP A 1 90 ? -5.674 1.864 16.756 1.00 88.69 90 ASP A N 1
ATOM 713 C CA . ASP A 1 90 ? -6.335 0.891 17.615 1.00 88.69 90 ASP A CA 1
ATOM 714 C C . ASP A 1 90 ? -7.597 0.341 16.930 1.00 88.69 90 ASP A C 1
ATOM 716 O O . ASP A 1 90 ? -8.305 1.055 16.203 1.00 88.69 90 ASP A O 1
ATOM 720 N N . SER A 1 91 ? -7.914 -0.928 17.182 1.00 82.62 91 SER A N 1
ATOM 721 C CA . SER A 1 91 ? -9.124 -1.574 16.674 1.00 82.62 91 SER A CA 1
ATOM 722 C C . SER A 1 91 ? -9.843 -2.350 17.768 1.00 82.62 91 SER A C 1
ATOM 724 O O . SER A 1 91 ? -9.237 -3.072 18.552 1.00 82.62 91 SER A O 1
ATOM 726 N N . GLU A 1 92 ? -11.175 -2.256 17.776 1.00 72.25 92 GLU A N 1
ATOM 727 C CA . GLU A 1 92 ? -12.017 -2.943 18.768 1.00 72.25 92 GLU A CA 1
ATOM 728 C C . GLU A 1 92 ? -11.959 -4.466 18.665 1.00 72.25 92 GLU A C 1
ATOM 730 O O . GLU A 1 92 ? -12.324 -5.178 19.602 1.00 72.25 92 GLU A O 1
ATOM 735 N N . VAL A 1 93 ? -11.569 -4.971 17.496 1.00 76.38 93 VAL A N 1
ATOM 736 C CA . VAL A 1 93 ? -11.590 -6.391 17.183 1.00 76.38 93 VAL A CA 1
ATOM 737 C C . VAL A 1 93 ? -10.349 -6.795 16.420 1.00 76.38 93 VAL A C 1
ATOM 739 O O . VAL A 1 93 ? -9.737 -6.034 15.677 1.00 76.38 93 VAL A O 1
ATOM 742 N N . TYR A 1 94 ? -10.036 -8.073 16.550 1.00 75.88 94 TYR A N 1
ATOM 743 C CA . TYR A 1 94 ? -9.016 -8.705 15.749 1.00 75.88 94 TYR A CA 1
ATOM 744 C C . TYR A 1 94 ? -9.376 -8.703 14.254 1.00 75.88 94 TYR A C 1
ATOM 746 O O . TYR A 1 94 ? -10.368 -9.316 13.847 1.00 75.88 94 TYR A O 1
ATOM 754 N N . LEU A 1 95 ? -8.540 -8.072 13.427 1.00 79.81 95 LEU A N 1
ATOM 755 C CA . LEU A 1 95 ? -8.713 -8.028 11.977 1.00 79.81 95 LEU A CA 1
ATOM 756 C C . LEU A 1 95 ? -7.909 -9.144 11.297 1.00 79.81 95 LEU A C 1
ATOM 758 O O . LEU A 1 95 ? -6.686 -9.218 11.390 1.00 79.81 95 LEU A O 1
ATOM 762 N N . ARG A 1 96 ? -8.609 -10.031 10.579 1.00 82.75 96 ARG A N 1
ATOM 763 C CA . ARG A 1 96 ? -8.004 -11.082 9.742 1.00 82.75 96 ARG A CA 1
ATOM 764 C C . ARG A 1 96 ? -7.752 -10.561 8.331 1.00 82.75 96 ARG A C 1
ATOM 766 O O . ARG A 1 96 ? -8.372 -11.030 7.383 1.00 82.75 96 ARG A O 1
ATOM 773 N N . LEU A 1 97 ? -6.881 -9.568 8.217 1.00 84.94 97 LEU A N 1
ATOM 774 C CA . LEU A 1 97 ? -6.518 -8.965 6.939 1.00 84.94 97 LEU A CA 1
ATOM 775 C C . LEU A 1 97 ? -5.099 -9.371 6.556 1.00 84.94 97 LEU A C 1
ATOM 777 O O . LEU A 1 97 ? -4.207 -9.429 7.404 1.00 84.94 97 LEU A O 1
ATOM 781 N N . ALA A 1 98 ? -4.908 -9.689 5.279 1.00 86.50 98 ALA A N 1
ATOM 782 C CA . ALA A 1 98 ? -3.598 -10.027 4.758 1.00 86.50 98 ALA A CA 1
ATOM 783 C C . ALA A 1 98 ? -2.703 -8.787 4.725 1.00 86.50 98 ALA A C 1
ATOM 785 O O . ALA A 1 98 ? -3.140 -7.671 4.436 1.00 86.50 98 ALA A O 1
ATOM 786 N N . ARG A 1 99 ? -1.417 -9.005 4.982 1.00 89.00 99 ARG A N 1
ATOM 787 C CA . ARG A 1 99 ? -0.398 -7.989 4.750 1.00 89.00 99 ARG A CA 1
ATOM 788 C C . ARG A 1 99 ? -0.439 -7.568 3.276 1.00 89.00 99 ARG A C 1
ATOM 790 O O . ARG A 1 99 ? -0.496 -8.428 2.406 1.00 89.00 99 ARG A O 1
ATOM 797 N N . GLY A 1 100 ? -0.366 -6.270 3.005 1.00 88.31 100 GLY A N 1
ATOM 798 C CA . GLY A 1 100 ? -0.449 -5.699 1.660 1.00 88.31 100 GLY A CA 1
ATOM 799 C C . GLY A 1 100 ? -1.869 -5.452 1.159 1.00 88.31 100 GLY A C 1
ATOM 800 O O . GLY A 1 100 ? -2.009 -4.905 0.071 1.00 88.31 100 GLY A O 1
ATOM 801 N N . ALA A 1 101 ? -2.900 -5.813 1.932 1.00 88.38 101 ALA A N 1
ATOM 802 C CA . ALA A 1 101 ? -4.285 -5.607 1.534 1.00 88.38 101 ALA A CA 1
ATOM 803 C C . ALA A 1 101 ? -4.594 -4.125 1.285 1.00 88.38 101 ALA A C 1
ATOM 805 O O . ALA A 1 101 ? -4.251 -3.254 2.093 1.00 88.38 101 ALA A O 1
ATOM 806 N N . ALA A 1 102 ? -5.298 -3.876 0.183 1.00 89.00 102 ALA A N 1
ATOM 807 C CA . ALA A 1 102 ? -5.873 -2.587 -0.155 1.00 89.00 102 ALA A CA 1
ATOM 808 C C . ALA A 1 102 ? -7.011 -2.223 0.805 1.00 89.00 102 ALA A C 1
ATOM 810 O O . ALA A 1 102 ? -7.901 -3.033 1.098 1.00 89.00 102 ALA A O 1
ATOM 811 N N . LEU A 1 103 ? -6.972 -0.984 1.288 1.00 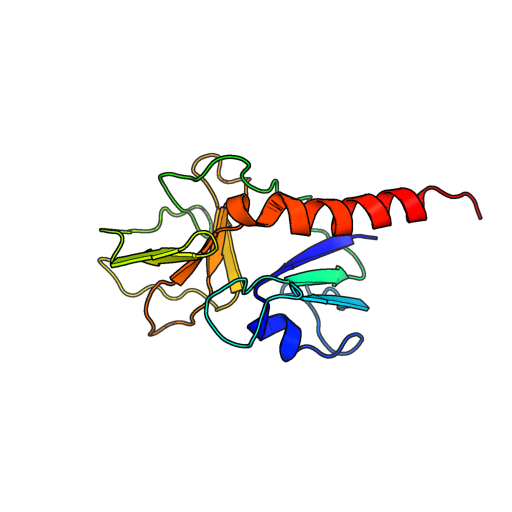90.19 103 LEU A N 1
ATOM 812 C CA . LEU A 1 103 ? -7.989 -0.387 2.139 1.00 90.19 103 LEU A CA 1
ATOM 813 C C . LEU A 1 103 ? -8.572 0.828 1.428 1.00 90.19 103 LEU A C 1
ATOM 815 O O . LEU A 1 103 ? -7.843 1.708 0.967 1.00 90.19 103 LEU A O 1
ATOM 819 N N . TYR A 1 104 ? -9.895 0.849 1.343 1.00 90.38 104 TYR A N 1
ATOM 820 C CA . TYR A 1 104 ? -10.641 1.777 0.508 1.00 90.38 104 TYR A CA 1
ATOM 821 C C . TYR A 1 104 ? -11.221 2.933 1.322 1.00 90.38 104 TYR A C 1
ATOM 823 O O . TYR A 1 104 ? -11.544 2.748 2.500 1.00 90.38 104 TYR A O 1
ATOM 831 N N . SER A 1 105 ? -11.375 4.100 0.696 1.00 90.00 105 SER A N 1
ATOM 832 C CA . SER A 1 105 ? -12.037 5.271 1.284 1.00 90.00 105 SER A CA 1
ATOM 833 C C . SER A 1 105 ? -13.551 5.058 1.445 1.00 90.00 105 SER A C 1
ATOM 835 O O . SER A 1 105 ? -14.110 4.007 1.115 1.00 90.00 105 SER A O 1
ATOM 837 N N . ASP A 1 106 ? -14.251 6.078 1.937 1.00 85.44 106 ASP A N 1
ATOM 838 C CA . ASP A 1 106 ? -15.711 6.129 2.013 1.00 85.44 106 ASP A CA 1
ATOM 839 C C . ASP A 1 106 ? -16.402 6.116 0.641 1.00 85.44 106 ASP A C 1
ATOM 841 O O . ASP A 1 106 ? -17.552 5.670 0.555 1.00 85.44 106 ASP A O 1
ATOM 845 N N . ARG A 1 107 ? -15.692 6.497 -0.430 1.00 82.75 107 ARG A N 1
ATOM 846 C CA . ARG A 1 107 ? -16.141 6.329 -1.824 1.00 82.75 107 ARG A CA 1
ATOM 847 C C . ARG A 1 107 ? -16.078 4.873 -2.303 1.00 82.75 107 ARG A C 1
ATOM 849 O O . ARG A 1 107 ? -16.828 4.486 -3.193 1.00 82.75 107 ARG A O 1
ATOM 856 N N . ARG A 1 108 ? -15.322 4.027 -1.589 1.00 71.31 108 ARG A N 1
ATOM 857 C CA . ARG A 1 108 ? -15.198 2.556 -1.718 1.00 71.31 108 ARG A CA 1
ATOM 858 C C . ARG A 1 108 ? -14.557 2.027 -2.997 1.00 71.31 108 ARG A C 1
ATOM 860 O O . ARG A 1 108 ? -14.225 0.847 -3.030 1.00 71.31 108 ARG A O 1
ATOM 867 N N . ASP A 1 109 ? -14.378 2.858 -4.006 1.00 78.31 109 ASP A N 1
ATOM 868 C CA . ASP A 1 109 ? -13.640 2.575 -5.236 1.00 78.31 109 ASP A CA 1
ATOM 869 C C . ASP A 1 109 ? -12.215 3.150 -5.215 1.00 78.31 109 ASP A C 1
ATOM 871 O O . ASP A 1 109 ? -11.419 2.840 -6.099 1.00 78.31 109 ASP A O 1
ATOM 875 N N . GLU A 1 110 ? -11.870 3.933 -4.186 1.00 87.44 110 GLU A N 1
ATOM 876 C CA . GLU A 1 110 ? -10.549 4.542 -4.051 1.00 87.44 110 GLU A CA 1
ATOM 877 C C . GLU A 1 110 ? -9.672 3.836 -3.004 1.00 87.44 110 GLU A C 1
ATOM 879 O O . GLU A 1 110 ? -10.077 3.729 -1.845 1.00 87.44 110 GLU A O 1
ATOM 884 N N . ILE A 1 111 ? -8.449 3.416 -3.357 1.00 88.81 111 ILE A N 1
ATOM 885 C CA . ILE A 1 111 ? -7.438 2.971 -2.383 1.00 88.81 111 ILE A CA 1
ATOM 886 C C . ILE A 1 111 ? -6.909 4.183 -1.642 1.00 88.81 111 ILE A C 1
ATOM 888 O O . ILE A 1 111 ? -6.285 5.067 -2.224 1.00 88.81 111 ILE A O 1
ATOM 892 N N . ALA A 1 112 ? -7.078 4.165 -0.331 1.00 89.94 112 ALA A N 1
ATOM 893 C CA . ALA A 1 112 ? -6.555 5.200 0.540 1.00 89.94 112 ALA A CA 1
ATOM 894 C C . ALA A 1 112 ? -5.414 4.710 1.436 1.00 89.94 112 ALA A C 1
ATOM 896 O O . ALA A 1 112 ? -4.620 5.506 1.938 1.00 89.94 112 ALA A O 1
ATOM 897 N N . GLY A 1 113 ? -5.296 3.394 1.619 1.00 91.88 113 GLY A N 1
ATOM 898 C CA . GLY A 1 113 ? -4.206 2.821 2.386 1.00 91.88 113 GLY A CA 1
ATOM 899 C C . GLY A 1 113 ? -3.865 1.394 2.000 1.00 91.88 113 GLY A C 1
ATOM 900 O O . GLY A 1 113 ? -4.645 0.687 1.363 1.00 91.88 113 GLY A O 1
ATOM 901 N N . LEU A 1 114 ? -2.676 0.971 2.420 1.00 92.75 114 LEU A N 1
ATOM 902 C CA . LEU A 1 114 ? -2.204 -0.405 2.276 1.00 92.75 114 LEU A CA 1
ATOM 903 C C . LEU A 1 114 ? -1.817 -0.939 3.641 1.00 92.75 114 LEU A C 1
ATOM 905 O O . LEU A 1 114 ? -1.049 -0.302 4.364 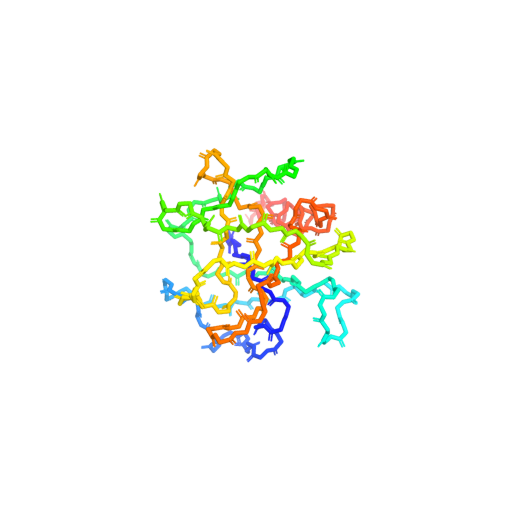1.00 92.75 114 LEU A O 1
ATOM 909 N N . LEU A 1 115 ? -2.328 -2.112 3.996 1.00 92.75 115 LEU A N 1
ATOM 910 C CA . LEU A 1 115 ? -2.032 -2.696 5.293 1.00 92.75 115 LEU A CA 1
ATOM 911 C C . LEU A 1 115 ? -0.571 -3.166 5.352 1.00 92.75 115 LEU A C 1
ATOM 913 O O . LEU A 1 115 ? -0.150 -4.009 4.563 1.00 92.75 115 LEU A O 1
ATOM 917 N N . GLN A 1 116 ? 0.213 -2.657 6.301 1.00 92.62 116 GLN A N 1
ATOM 918 C CA . GLN A 1 116 ? 1.637 -2.994 6.408 1.00 92.62 116 GLN A CA 1
ATOM 919 C C . GLN A 1 116 ? 1.919 -4.270 7.200 1.00 92.62 116 GLN A C 1
ATOM 921 O O . GLN A 1 116 ? 2.952 -4.915 6.981 1.00 92.62 116 GLN A O 1
ATOM 926 N N . ASN A 1 117 ? 1.011 -4.622 8.106 1.00 86.25 117 ASN A N 1
ATOM 927 C CA . ASN A 1 117 ? 1.159 -5.711 9.062 1.00 86.25 117 ASN A CA 1
ATOM 928 C C . ASN A 1 117 ? 0.195 -6.863 8.751 1.00 86.25 117 ASN A C 1
ATOM 930 O O . ASN A 1 117 ? -0.762 -6.709 7.998 1.00 86.25 117 ASN A O 1
ATOM 934 N N . GLY A 1 118 ? 0.488 -8.049 9.279 1.00 76.44 118 GLY A N 1
ATOM 935 C CA . GLY A 1 118 ? -0.340 -9.236 9.079 1.00 76.44 118 GLY A CA 1
ATOM 936 C C . GLY A 1 118 ? -1.417 -9.421 10.154 1.00 76.44 118 GLY A C 1
ATOM 937 O O . GLY A 1 118 ? -1.496 -8.648 11.112 1.00 76.44 118 GLY A O 1
ATOM 938 N N . PRO A 1 119 ? -2.208 -10.503 10.054 1.00 75.25 119 PRO A N 1
ATOM 939 C CA . PRO A 1 119 ? -3.116 -10.906 11.120 1.00 75.25 119 PRO A CA 1
ATOM 940 C C . PRO A 1 119 ? -2.322 -11.102 12.418 1.00 75.25 119 PRO A C 1
ATOM 942 O O . PRO A 1 119 ? -1.323 -11.818 12.420 1.00 75.25 119 PRO A O 1
ATOM 945 N N . GLY A 1 120 ? -2.742 -10.486 13.521 1.00 72.62 120 GLY A N 1
ATOM 946 C CA . GLY A 1 120 ? -2.050 -10.632 14.818 1.00 72.62 120 GLY A CA 1
ATOM 947 C C . GLY A 1 120 ? -1.509 -9.329 15.365 1.00 72.62 120 GLY A C 1
ATOM 948 O O . GLY A 1 120 ? -1.250 -9.230 16.558 1.00 72.62 120 GLY A O 1
ATOM 949 N N . GLN A 1 121 ? -1.279 -8.378 14.470 1.00 81.62 121 GLN A N 1
ATOM 950 C CA . GLN A 1 121 ? -0.342 -7.289 14.679 1.00 81.62 121 GLN A CA 1
ATOM 951 C C . GLN A 1 121 ? -1.057 -5.939 14.736 1.00 81.62 121 GLN A C 1
ATOM 953 O O . GLN A 1 121 ? -2.225 -5.824 14.364 1.00 81.62 121 GLN A O 1
ATOM 958 N N . GLU A 1 122 ? -0.325 -4.924 15.194 1.00 85.12 122 GLU A N 1
ATOM 959 C CA . GLU A 1 122 ? -0.749 -3.520 15.190 1.00 85.12 122 GLU A CA 1
ATOM 960 C C . GLU A 1 122 ? -1.283 -3.121 13.812 1.00 85.12 122 GLU A C 1
ATOM 962 O O . GLU A 1 122 ? -0.706 -3.484 12.780 1.00 85.12 122 GLU A O 1
ATOM 967 N N . LEU A 1 123 ? -2.375 -2.359 13.768 1.00 89.62 123 LEU A N 1
ATOM 968 C CA . LEU A 1 123 ? -2.964 -1.962 12.499 1.00 89.62 123 LEU A CA 1
ATOM 969 C C . LEU A 1 123 ? -2.250 -0.727 11.947 1.00 89.62 123 LEU A C 1
ATOM 971 O O . LEU A 1 123 ? -2.650 0.405 12.200 1.00 89.62 123 LEU A O 1
ATOM 975 N N . VAL A 1 124 ? -1.191 -0.959 11.174 1.00 92.75 124 VAL A N 1
ATOM 976 C CA . VAL A 1 124 ? -0.431 0.103 10.505 1.00 92.75 124 VAL A CA 1
ATOM 977 C C . VAL A 1 124 ? -0.787 0.136 9.028 1.00 92.75 124 VAL A C 1
ATOM 979 O O . VAL A 1 124 ? -0.681 -0.874 8.328 1.00 92.75 124 VAL A O 1
ATOM 982 N N . MET A 1 125 ? -1.172 1.311 8.547 1.00 92.56 125 MET A N 1
ATOM 983 C CA . MET A 1 125 ? -1.529 1.565 7.158 1.00 92.56 125 MET A CA 1
ATOM 984 C C . MET A 1 125 ? -0.510 2.494 6.516 1.00 92.56 125 MET A C 1
ATOM 986 O O . MET A 1 125 ? -0.177 3.527 7.085 1.00 92.56 125 MET A O 1
ATOM 990 N N . THR A 1 126 ? -0.045 2.168 5.314 1.00 93.56 126 THR A N 1
ATOM 991 C CA . THR A 1 126 ? 0.628 3.142 4.450 1.00 93.56 126 THR A CA 1
ATOM 992 C C . THR A 1 126 ? -0.379 4.205 4.030 1.00 93.56 126 THR A C 1
ATOM 994 O O . THR A 1 126 ? -1.456 3.856 3.551 1.00 93.56 126 THR A O 1
ATOM 997 N N . ASN A 1 127 ? -0.020 5.480 4.172 1.00 91.38 127 ASN A N 1
ATOM 998 C CA . ASN A 1 127 ? -0.801 6.605 3.670 1.00 91.38 127 ASN A CA 1
ATOM 999 C C . ASN A 1 127 ? -0.483 6.790 2.180 1.00 91.38 127 ASN A C 1
ATOM 1001 O O . ASN A 1 127 ? 0.547 7.360 1.821 1.00 91.38 127 ASN A O 1
ATOM 1005 N N . VAL A 1 128 ? -1.334 6.235 1.315 1.00 86.56 128 VAL A N 1
ATOM 1006 C CA . VAL A 1 128 ? -1.107 6.246 -0.138 1.00 86.56 128 VAL A CA 1
ATOM 1007 C C . VAL A 1 128 ? -1.290 7.650 -0.713 1.00 86.56 128 VAL A C 1
ATOM 1009 O O . VAL A 1 128 ? -0.520 8.046 -1.584 1.00 86.56 128 VAL A O 1
ATOM 1012 N N . THR A 1 129 ? -2.224 8.430 -0.165 1.00 86.38 129 THR A N 1
ATOM 1013 C CA . THR A 1 129 ? -2.472 9.825 -0.555 1.00 86.38 129 THR A CA 1
ATOM 1014 C C . THR A 1 129 ? -1.220 10.691 -0.412 1.00 86.38 129 THR A C 1
ATOM 1016 O O . THR A 1 129 ? -0.881 11.463 -1.302 1.00 86.38 129 THR A O 1
ATOM 1019 N N . ALA A 1 130 ? -0.467 10.515 0.673 1.00 87.44 130 ALA A N 1
ATOM 1020 C CA . ALA A 1 130 ? 0.775 11.254 0.901 1.00 87.44 130 ALA A CA 1
ATOM 1021 C C . ALA A 1 130 ? 1.949 10.817 0.002 1.00 87.44 130 ALA A C 1
ATOM 1023 O O . ALA A 1 130 ? 3.016 11.428 0.038 1.00 87.44 130 ALA A O 1
ATOM 1024 N N . LEU A 1 131 ? 1.784 9.738 -0.768 1.00 87.06 131 LEU A N 1
ATOM 1025 C CA . LEU A 1 131 ? 2.811 9.162 -1.638 1.00 87.06 131 LEU A CA 1
ATOM 1026 C C . LEU A 1 131 ? 2.437 9.255 -3.125 1.00 87.06 131 LEU A C 1
ATOM 1028 O O . LEU A 1 131 ? 3.171 8.725 -3.961 1.00 87.06 131 LEU A O 1
ATOM 1032 N N . LEU A 1 132 ? 1.340 9.946 -3.461 1.00 86.88 132 LEU A N 1
ATOM 1033 C CA . LEU A 1 132 ? 0.860 10.125 -4.835 1.00 86.88 132 LEU A CA 1
ATOM 1034 C C . LEU A 1 132 ? 1.923 10.721 -5.755 1.00 86.88 132 LEU A C 1
ATOM 1036 O O . LEU A 1 132 ? 2.175 10.148 -6.809 1.00 86.88 132 LEU A O 1
ATOM 1040 N N . ASP A 1 133 ? 2.628 11.765 -5.310 1.00 87.56 133 ASP A N 1
ATOM 1041 C CA . ASP A 1 133 ? 3.693 12.424 -6.084 1.00 87.56 133 ASP A CA 1
ATOM 1042 C C . ASP A 1 133 ? 4.792 11.458 -6.552 1.00 87.56 133 ASP A C 1
ATOM 1044 O O . ASP A 1 133 ? 5.480 11.709 -7.540 1.00 87.56 133 ASP A O 1
ATOM 1048 N N . TRP A 1 134 ? 4.989 10.349 -5.834 1.00 90.31 134 TRP A N 1
ATOM 1049 C CA . TRP A 1 134 ? 5.924 9.302 -6.230 1.00 90.31 134 TRP A CA 1
ATOM 1050 C C . TRP A 1 134 ? 5.257 8.195 -7.061 1.00 90.31 134 TRP A C 1
ATOM 1052 O O . TRP A 1 134 ? 5.885 7.663 -7.977 1.00 90.31 134 TRP A O 1
ATOM 1062 N N . ILE A 1 135 ? 4.008 7.834 -6.753 1.00 87.50 135 ILE A N 1
ATOM 1063 C CA . ILE A 1 135 ? 3.280 6.755 -7.438 1.00 87.50 135 ILE A CA 1
ATOM 1064 C C . ILE A 1 135 ? 2.873 7.174 -8.854 1.00 87.50 135 ILE A C 1
ATOM 1066 O O . ILE A 1 135 ? 3.064 6.402 -9.795 1.00 87.50 135 ILE A O 1
ATOM 1070 N N . GLU A 1 136 ? 2.318 8.377 -9.012 1.00 82.88 136 GLU A N 1
ATOM 1071 C CA . GLU A 1 136 ? 1.749 8.850 -10.275 1.00 82.88 136 GLU A CA 1
ATOM 1072 C C . GLU A 1 136 ? 2.773 8.840 -11.418 1.00 82.88 136 GLU A C 1
ATOM 1074 O O . GLU A 1 136 ? 2.491 8.200 -12.432 1.00 82.88 136 GLU A O 1
ATOM 1079 N N . PRO A 1 137 ? 3.991 9.405 -11.290 1.00 82.62 137 PRO A N 1
ATOM 1080 C CA . PRO A 1 137 ? 4.948 9.392 -12.394 1.00 82.62 137 PRO A CA 1
ATOM 1081 C C . PRO A 1 137 ? 5.296 7.982 -12.881 1.00 82.62 137 PRO A C 1
ATOM 1083 O O . PRO A 1 137 ? 5.429 7.768 -14.076 1.00 82.62 137 PRO A O 1
ATOM 1086 N N . ILE A 1 138 ? 5.368 6.984 -11.992 1.00 82.25 138 ILE A N 1
ATOM 1087 C CA . ILE A 1 138 ? 5.688 5.595 -12.374 1.00 82.25 138 ILE A CA 1
ATOM 1088 C C . ILE A 1 138 ? 4.603 5.007 -13.280 1.00 82.25 138 ILE A C 1
ATOM 1090 O O . ILE A 1 138 ? 4.906 4.288 -14.234 1.00 82.25 138 ILE A O 1
ATOM 1094 N N . VAL A 1 139 ? 3.341 5.301 -12.972 1.0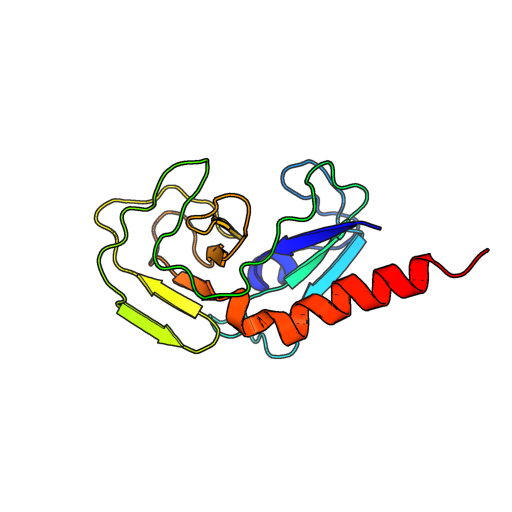0 75.19 139 VAL A N 1
ATOM 1095 C CA . VAL A 1 139 ? 2.192 4.817 -13.743 1.00 75.19 139 VAL A CA 1
ATOM 1096 C C . VAL A 1 139 ? 2.057 5.598 -15.057 1.00 75.19 139 VAL A C 1
ATOM 1098 O O . VAL A 1 139 ? 1.779 5.009 -16.102 1.00 75.19 139 VAL A O 1
ATOM 1101 N N . TRP A 1 140 ? 2.291 6.913 -15.032 1.00 69.19 140 TRP A N 1
ATOM 1102 C CA . TRP A 1 140 ? 2.072 7.803 -16.176 1.00 69.19 140 TRP A CA 1
ATOM 1103 C C . TRP A 1 140 ? 3.247 7.840 -17.168 1.00 69.19 140 TRP A C 1
ATOM 1105 O O . TRP A 1 140 ? 3.002 7.826 -18.375 1.00 69.19 140 TRP A O 1
ATOM 1115 N N . ASP A 1 141 ? 4.506 7.803 -16.715 1.00 65.50 141 ASP A N 1
ATOM 1116 C CA . ASP A 1 141 ? 5.688 7.718 -17.599 1.00 65.50 141 ASP A CA 1
ATOM 1117 C C . ASP A 1 141 ? 5.666 6.426 -18.430 1.00 65.50 141 ASP A C 1
ATOM 1119 O O . ASP A 1 141 ? 6.083 6.381 -19.594 1.00 65.50 141 ASP A O 1
ATOM 1123 N N . ALA A 1 142 ? 5.117 5.358 -17.859 1.00 56.44 142 ALA A N 1
ATOM 1124 C CA . ALA A 1 142 ? 4.902 4.102 -18.556 1.00 56.44 142 ALA A CA 1
ATOM 1125 C C . ALA A 1 142 ? 3.751 4.152 -19.565 1.00 56.44 142 ALA A C 1
ATOM 1127 O O . ALA A 1 142 ? 3.861 3.619 -20.670 1.00 56.44 142 ALA A O 1
ATOM 1128 N N . ALA A 1 143 ? 2.656 4.833 -19.217 1.00 53.12 143 ALA A N 1
ATOM 1129 C CA . ALA A 1 143 ? 1.572 5.080 -20.158 1.00 53.12 143 ALA A CA 1
ATOM 1130 C C . ALA A 1 143 ? 2.078 5.885 -21.368 1.00 53.12 143 ALA A C 1
ATOM 1132 O O . ALA A 1 143 ? 1.800 5.509 -22.505 1.00 53.12 143 ALA A O 1
ATOM 1133 N N . ALA A 1 144 ? 2.900 6.916 -21.146 1.00 49.50 144 ALA A N 1
ATOM 1134 C CA . ALA A 1 144 ? 3.495 7.723 -22.211 1.00 49.50 144 ALA A CA 1
ATOM 1135 C C . ALA A 1 144 ? 4.438 6.914 -23.121 1.00 49.50 144 ALA A C 1
ATOM 1137 O O . ALA A 1 144 ? 4.348 7.012 -24.344 1.00 49.50 144 ALA A O 1
ATOM 1138 N N . SER A 1 145 ? 5.288 6.058 -22.547 1.00 49.97 145 SER A N 1
ATOM 1139 C CA . SER A 1 145 ? 6.197 5.187 -23.313 1.00 49.97 145 SER A CA 1
ATOM 1140 C C . SER A 1 145 ? 5.491 4.040 -24.053 1.00 49.97 145 SER A C 1
ATOM 1142 O O . SER A 1 145 ? 6.054 3.475 -24.988 1.00 49.97 145 SER A O 1
ATOM 1144 N N . SER A 1 146 ? 4.236 3.730 -23.709 1.00 48.34 146 SER A N 1
ATOM 1145 C CA . SER A 1 146 ? 3.400 2.765 -24.440 1.00 48.34 146 SER A CA 1
ATOM 1146 C C . SER A 1 146 ? 2.653 3.349 -25.653 1.00 48.34 146 SER A C 1
ATOM 1148 O O . SER A 1 146 ? 2.069 2.589 -26.426 1.00 48.34 146 SER A O 1
ATOM 1150 N N . ILE A 1 147 ? 2.670 4.679 -25.832 1.00 49.25 147 ILE A N 1
ATOM 1151 C CA . ILE A 1 147 ? 1.969 5.404 -26.913 1.00 49.25 147 ILE A CA 1
ATOM 1152 C C . ILE A 1 147 ? 2.890 5.680 -28.121 1.00 49.25 147 ILE A C 1
ATOM 1154 O O . ILE A 1 147 ? 2.407 6.061 -29.189 1.00 49.25 147 ILE A O 1
ATOM 1158 N N . GLU A 1 148 ? 4.203 5.444 -28.016 1.00 35.75 148 GLU A N 1
ATOM 1159 C CA . GLU A 1 148 ? 5.088 5.525 -29.184 1.00 35.75 148 GLU A CA 1
ATOM 1160 C C . GLU A 1 148 ? 4.752 4.409 -30.197 1.00 35.75 148 GLU A C 1
ATOM 1162 O O . GLU A 1 148 ? 4.756 3.225 -29.842 1.00 35.75 148 GLU A O 1
ATOM 1167 N N . PRO A 1 149 ? 4.437 4.749 -31.464 1.00 42.38 149 PRO A N 1
ATOM 1168 C CA . PRO A 1 149 ? 4.096 3.748 -32.462 1.00 42.38 149 PRO A CA 1
ATOM 1169 C C . PRO A 1 149 ? 5.348 2.939 -32.822 1.00 42.38 149 PRO A C 1
ATOM 1171 O O . PRO A 1 149 ? 6.377 3.506 -33.189 1.00 42.38 149 PRO A O 1
ATOM 1174 N N . ARG A 1 150 ? 5.239 1.610 -32.708 1.00 39.25 150 ARG A N 1
ATOM 1175 C CA . ARG A 1 150 ? 6.192 0.657 -33.299 1.00 39.25 150 ARG A CA 1
ATOM 1176 C C . ARG A 1 150 ? 6.251 0.782 -34.818 1.00 39.25 150 ARG A C 1
ATOM 1178 O O . ARG A 1 150 ? 5.179 0.991 -35.430 1.00 39.25 150 ARG A O 1
#

pLDDT: mean 83.07, std 13.65, range [35.75, 95.25]

Secondary structure (DSSP, 8-state):
-EEEEE-HHHHHHPPTTT-B-TTSPBEEEEEE-TT--SSSTT--EEEEES--SS---EEPSS--SS-EETTEE--EEEEEEEETTEEEEEESS-----TT-EEE-TTSSEEEEEE-S-TTS-EEEEESGGGHHHHHHHHHHHHHHTSS--